Protein AF-A0A8J8FDT0-F1 (afdb_monomer_lite)

Organism: NCBI:txid2656915

Structure (mmCIF, N/CA/C/O backbone):
data_AF-A0A8J8FDT0-F1
#
_entry.id   AF-A0A8J8FDT0-F1
#
loop_
_atom_site.group_PDB
_atom_site.id
_atom_site.type_symbol
_atom_site.label_atom_id
_atom_site.label_alt_id
_atom_site.label_comp_id
_atom_site.label_asym_id
_atom_site.label_entity_id
_atom_site.label_seq_id
_atom_site.pdbx_PDB_ins_code
_atom_site.Cartn_x
_atom_site.Cartn_y
_atom_site.Cartn_z
_atom_site.occupancy
_atom_site.B_iso_or_equiv
_atom_site.auth_seq_id
_atom_site.auth_comp_id
_atom_site.auth_asym_id
_atom_site.auth_atom_id
_atom_site.pdbx_PDB_model_num
ATOM 1 N N . MET A 1 1 ? 6.332 -11.126 -5.632 1.00 81.25 1 MET A N 1
ATOM 2 C CA . MET A 1 1 ? 5.268 -10.100 -5.698 1.00 81.25 1 MET A CA 1
ATOM 3 C C . MET A 1 1 ? 4.089 -10.721 -6.418 1.00 81.25 1 MET A C 1
ATOM 5 O O . MET A 1 1 ? 4.293 -11.260 -7.496 1.00 81.25 1 MET A O 1
ATOM 9 N N . ILE A 1 2 ? 2.903 -10.702 -5.819 1.00 90.00 2 ILE A N 1
ATOM 10 C CA . ILE A 1 2 ? 1.676 -11.235 -6.415 1.00 90.00 2 ILE A CA 1
ATOM 11 C C . ILE A 1 2 ? 0.928 -10.064 -7.049 1.00 90.00 2 ILE A C 1
ATOM 13 O O . ILE A 1 2 ? 0.747 -9.030 -6.409 1.00 90.00 2 ILE A O 1
ATOM 17 N N . ARG A 1 3 ? 0.505 -10.210 -8.305 1.00 90.44 3 ARG A N 1
ATOM 18 C CA . ARG A 1 3 ? -0.397 -9.262 -8.970 1.00 90.44 3 ARG A CA 1
ATOM 19 C C . ARG A 1 3 ? -1.792 -9.859 -8.984 1.00 90.44 3 ARG A C 1
ATOM 21 O O . ARG A 1 3 ? -1.945 -11.044 -9.265 1.00 90.44 3 ARG A O 1
ATOM 28 N N . TYR A 1 4 ? -2.795 -9.054 -8.665 1.00 90.00 4 TYR A N 1
ATOM 29 C CA . TYR A 1 4 ? -4.174 -9.516 -8.721 1.00 90.00 4 TYR A CA 1
ATOM 30 C C . TYR A 1 4 ? -4.710 -9.382 -10.143 1.00 90.00 4 TYR A C 1
ATOM 32 O O . TYR A 1 4 ? -4.477 -8.370 -10.798 1.00 90.00 4 TYR A O 1
ATOM 40 N N . ALA A 1 5 ? -5.446 -10.395 -10.606 1.00 88.50 5 ALA A N 1
ATOM 41 C CA . ALA A 1 5 ? -6.131 -10.341 -11.898 1.00 88.50 5 ALA A CA 1
ATOM 42 C C . ALA A 1 5 ? -7.210 -9.246 -11.918 1.00 88.50 5 ALA A C 1
ATOM 44 O O . ALA A 1 5 ? -7.423 -8.597 -12.937 1.00 88.50 5 ALA A O 1
ATOM 45 N N . GLN A 1 6 ? -7.857 -9.018 -10.772 1.00 89.31 6 GLN A N 1
ATOM 46 C CA . GLN A 1 6 ? -8.798 -7.927 -10.554 1.00 89.31 6 GLN A CA 1
ATOM 47 C C . GLN A 1 6 ? -8.406 -7.149 -9.294 1.00 89.31 6 GLN A C 1
ATOM 49 O O . GLN A 1 6 ? -8.068 -7.771 -8.279 1.00 89.31 6 GLN A O 1
ATOM 54 N N . PRO A 1 7 ? -8.450 -5.805 -9.320 1.00 92.06 7 PRO A N 1
ATOM 55 C CA . PRO A 1 7 ? -8.183 -5.013 -8.132 1.00 92.06 7 PRO A CA 1
ATOM 56 C C . PRO A 1 7 ? -9.158 -5.349 -7.002 1.00 92.06 7 PRO A C 1
ATOM 58 O O . PRO A 1 7 ? -10.333 -5.623 -7.233 1.00 92.06 7 PRO A O 1
ATOM 61 N N . ARG A 1 8 ? -8.674 -5.284 -5.763 1.00 93.25 8 ARG A N 1
ATOM 62 C CA . ARG A 1 8 ? -9.471 -5.491 -4.544 1.00 93.25 8 ARG A CA 1
ATOM 63 C C . ARG A 1 8 ? -9.593 -4.179 -3.783 1.00 93.25 8 ARG A C 1
ATOM 65 O O . ARG A 1 8 ? -8.687 -3.355 -3.855 1.00 93.25 8 ARG A O 1
ATOM 72 N N . LYS A 1 9 ? -10.671 -3.981 -3.022 1.00 95.19 9 LYS A N 1
ATOM 73 C CA . LYS A 1 9 ? -10.798 -2.837 -2.104 1.00 95.19 9 LYS A CA 1
ATOM 74 C C . LYS A 1 9 ? -10.629 -3.298 -0.665 1.00 95.19 9 LYS A C 1
ATOM 76 O O . LYS A 1 9 ? -11.294 -4.235 -0.235 1.00 95.19 9 LYS A O 1
ATOM 81 N N . GLY A 1 10 ? -9.750 -2.643 0.081 1.00 95.44 10 GLY A N 1
ATOM 82 C CA . GLY A 1 10 ? -9.558 -2.872 1.513 1.00 95.44 10 GLY A CA 1
ATOM 83 C C . GLY A 1 10 ? -9.780 -1.588 2.297 1.00 95.44 10 GLY A C 1
ATOM 84 O O . GLY A 1 10 ? -9.512 -0.503 1.790 1.00 95.44 10 GLY A O 1
ATOM 85 N N . LEU A 1 11 ? -10.278 -1.711 3.522 1.00 97.44 11 LEU A N 1
ATOM 86 C CA . LEU A 1 11 ? -10.379 -0.617 4.478 1.00 97.44 11 LEU A CA 1
ATOM 87 C C . LEU A 1 11 ? -9.152 -0.647 5.389 1.00 97.44 11 LEU A C 1
ATOM 89 O O . LEU A 1 11 ? -8.877 -1.672 6.019 1.00 97.44 11 LEU A O 1
ATOM 93 N N . PHE A 1 12 ? -8.423 0.460 5.449 1.00 97.50 12 PHE A N 1
ATOM 94 C CA . PHE A 1 12 ? -7.142 0.572 6.138 1.00 97.50 12 PHE A CA 1
ATOM 95 C C . PHE A 1 12 ? -7.190 1.615 7.234 1.00 97.50 12 PHE A C 1
ATOM 97 O O . PHE A 1 12 ? -7.805 2.657 7.049 1.00 97.50 12 PHE A O 1
ATOM 104 N N . ASN A 1 13 ? -6.491 1.365 8.338 1.00 96.81 13 ASN A N 1
ATOM 105 C CA . ASN A 1 13 ? -6.300 2.352 9.389 1.00 96.81 13 ASN A CA 1
ATOM 106 C C . ASN A 1 13 ? -4.985 3.109 9.146 1.00 96.81 13 ASN A C 1
ATOM 108 O O . ASN A 1 13 ? -3.898 2.552 9.331 1.00 96.81 13 ASN A O 1
ATOM 112 N N . LEU A 1 14 ? -5.083 4.350 8.672 1.00 95.44 14 LEU A N 1
ATOM 113 C CA . LEU A 1 14 ? -3.949 5.181 8.267 1.00 95.44 14 LEU A CA 1
ATOM 114 C C . LEU A 1 14 ? -3.790 6.361 9.215 1.00 95.44 14 LEU A C 1
ATOM 116 O O . LEU A 1 14 ? -4.778 6.916 9.687 1.00 95.44 14 LEU A O 1
ATOM 120 N N . ASN A 1 15 ? -2.547 6.768 9.457 1.00 94.62 15 ASN A N 1
ATOM 121 C CA . ASN A 1 15 ? -2.286 8.007 10.176 1.00 94.62 15 ASN A CA 1
ATOM 122 C C . ASN A 1 15 ? -2.704 9.199 9.299 1.00 94.62 15 ASN A C 1
ATOM 124 O O . ASN A 1 15 ? -2.453 9.203 8.092 1.00 94.62 15 ASN A O 1
ATOM 128 N N . THR A 1 16 ? -3.338 10.193 9.906 1.00 92.69 16 THR A N 1
ATOM 129 C CA . THR A 1 16 ? -3.534 11.515 9.315 1.00 92.69 16 THR A CA 1
ATOM 130 C C . THR A 1 16 ? -2.270 12.358 9.499 1.00 92.69 16 THR A C 1
ATOM 132 O O . THR A 1 16 ? -1.292 11.920 10.108 1.00 92.69 16 THR A O 1
ATOM 135 N N . GLU A 1 17 ? -2.293 13.585 8.982 1.00 94.50 17 GLU A N 1
ATOM 136 C CA . GLU A 1 17 ? -1.240 14.581 9.221 1.00 94.50 17 GLU A CA 1
ATOM 137 C C . GLU A 1 17 ? -1.376 15.260 10.599 1.00 94.50 17 GLU A C 1
ATOM 139 O O . GLU A 1 17 ? -0.588 16.137 10.944 1.00 94.50 17 GLU A O 1
ATOM 144 N N . GLU A 1 18 ? -2.352 14.846 11.413 1.00 95.56 1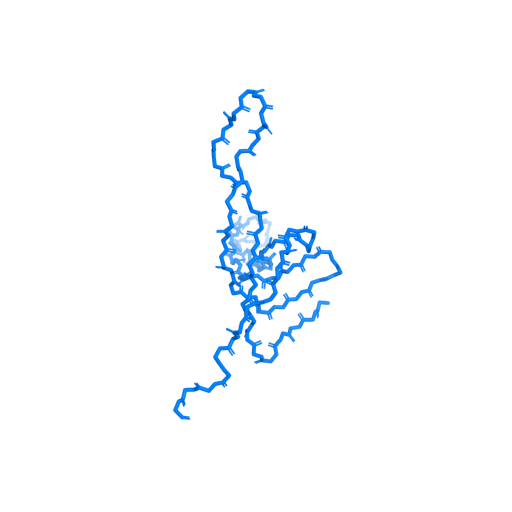8 GLU A N 1
ATOM 145 C CA . GLU A 1 18 ? -2.629 15.431 12.721 1.00 95.56 18 GLU A CA 1
ATOM 146 C C . GLU A 1 18 ? -2.024 14.594 13.854 1.00 95.56 18 GLU A C 1
ATOM 148 O O . GLU A 1 18 ? -2.157 13.365 13.909 1.00 95.56 18 GLU A O 1
ATOM 153 N N . TYR A 1 19 ? -1.400 15.280 14.812 1.00 94.62 19 TYR A N 1
ATOM 154 C CA . TYR A 1 19 ? -0.837 14.676 16.014 1.00 94.62 19 TYR A CA 1
ATOM 155 C C . TYR A 1 19 ? -1.563 15.180 17.263 1.00 94.62 19 TYR A C 1
ATOM 157 O O . TYR A 1 19 ? -1.585 16.378 17.543 1.00 94.62 19 TYR A O 1
ATOM 165 N N . HIS A 1 20 ? -2.125 14.260 18.048 1.00 94.50 20 HIS A N 1
ATOM 166 C CA . HIS A 1 20 ? -2.799 14.569 19.304 1.00 94.50 20 HIS A CA 1
ATOM 167 C C . HIS A 1 20 ? -1.924 14.170 20.511 1.00 94.50 20 HIS A C 1
ATOM 169 O O . HIS A 1 20 ? -1.624 12.985 20.670 1.00 94.50 20 HIS A O 1
ATOM 175 N N . PRO A 1 21 ? -1.582 15.082 21.445 1.00 94.00 21 PRO A N 1
ATOM 176 C CA . PRO A 1 21 ? -0.612 14.819 22.520 1.00 94.00 21 PRO A CA 1
ATOM 177 C C . PRO A 1 21 ? -0.903 13.605 23.417 1.00 94.00 21 PRO A C 1
ATOM 179 O O . PRO A 1 21 ? 0.025 12.996 23.937 1.00 94.00 21 PRO A O 1
ATOM 182 N N . LYS A 1 22 ? -2.180 13.240 23.606 1.00 93.69 22 LYS A N 1
ATOM 183 C CA . LYS A 1 22 ? -2.584 12.093 24.449 1.00 93.69 22 LYS A CA 1
ATOM 184 C C . LYS A 1 22 ? -2.751 10.768 23.698 1.00 93.69 22 LYS A C 1
ATOM 186 O O . LYS A 1 22 ? -2.826 9.728 24.337 1.00 93.69 22 LYS A O 1
ATOM 191 N N . ILE A 1 23 ? -2.899 10.812 22.374 1.00 90.25 23 ILE A N 1
ATOM 192 C CA . ILE A 1 23 ? -3.320 9.658 21.552 1.00 90.25 23 ILE A CA 1
ATOM 193 C C . ILE A 1 23 ? -2.230 9.296 20.527 1.00 90.25 23 ILE A C 1
ATOM 195 O O . ILE A 1 23 ? -2.147 8.155 20.081 1.00 90.25 23 ILE A O 1
ATOM 199 N N . GLY A 1 24 ? -1.349 10.243 20.199 1.00 93.69 24 GLY A N 1
ATOM 200 C CA . GLY A 1 24 ? -0.357 10.133 19.140 1.00 93.69 24 GLY A CA 1
ATOM 201 C C . GLY A 1 24 ? -0.918 10.596 17.797 1.00 93.69 24 GLY A C 1
ATOM 202 O O . GLY A 1 24 ? -1.785 11.469 17.738 1.00 93.69 24 GLY A O 1
ATOM 203 N N . TRP A 1 25 ? -0.415 10.009 16.711 1.00 94.69 25 TRP A N 1
ATOM 204 C CA . TRP A 1 25 ? -0.929 10.253 15.363 1.00 94.69 25 TRP A CA 1
ATOM 205 C C . TRP A 1 25 ? -2.400 9.863 15.276 1.00 94.69 25 TRP A C 1
ATOM 207 O O . TRP A 1 25 ? -2.756 8.712 15.543 1.00 94.69 25 TRP A O 1
ATOM 217 N N . VAL A 1 26 ? -3.243 10.819 14.893 1.00 94.25 26 VAL A N 1
ATOM 218 C CA . VAL A 1 26 ? -4.667 10.562 14.695 1.00 94.25 26 VAL A CA 1
ATOM 219 C C . VAL A 1 26 ? -4.810 9.585 13.533 1.00 94.25 26 VAL A C 1
ATOM 221 O O . VAL A 1 26 ? -4.107 9.679 12.529 1.00 94.25 26 VAL A O 1
ATOM 224 N N . GLN A 1 27 ? -5.683 8.594 13.687 1.00 94.31 27 GLN A N 1
ATOM 225 C CA . GLN A 1 27 ? -5.908 7.577 12.668 1.00 94.31 27 GLN A CA 1
ATOM 226 C C . GLN A 1 27 ? -7.279 7.752 12.031 1.00 94.31 27 GLN A C 1
ATOM 228 O O . GLN A 1 27 ? -8.261 8.035 12.716 1.00 94.31 27 GLN A O 1
ATOM 233 N N . LYS A 1 28 ? -7.343 7.545 10.717 1.00 95.69 28 LYS A N 1
ATOM 234 C CA . LYS A 1 28 ? -8.585 7.490 9.949 1.00 95.69 28 LYS A CA 1
ATOM 235 C C . LYS A 1 28 ? -8.681 6.173 9.193 1.00 95.69 28 LYS A C 1
ATOM 237 O O . LYS A 1 28 ? -7.677 5.626 8.731 1.00 95.69 28 LYS A O 1
ATOM 242 N N . GLN A 1 29 ? -9.909 5.690 9.029 1.00 97.00 29 GLN A N 1
ATOM 243 C CA . GLN A 1 29 ? -10.175 4.565 8.145 1.00 97.00 29 GLN A CA 1
ATOM 244 C C . GLN A 1 29 ? -10.348 5.061 6.711 1.00 97.00 29 GLN A C 1
ATOM 246 O O . GLN A 1 29 ? -11.188 5.916 6.444 1.00 97.00 29 GLN A O 1
ATOM 251 N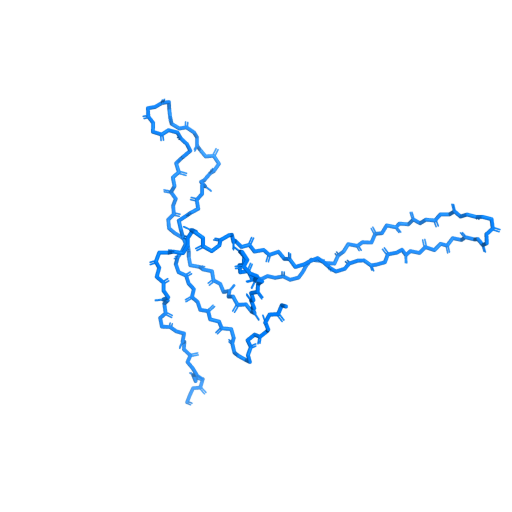 N . GLU A 1 30 ? -9.563 4.514 5.790 1.00 96.12 30 GLU A N 1
ATOM 252 C CA . GLU A 1 30 ? -9.591 4.883 4.378 1.00 96.12 30 GLU A CA 1
ATOM 253 C C . GLU A 1 30 ? -9.697 3.638 3.497 1.00 96.12 30 GLU A C 1
ATOM 255 O O . GLU A 1 30 ? -9.028 2.627 3.724 1.00 96.12 30 GLU A O 1
ATOM 260 N N . ALA A 1 31 ? -10.578 3.693 2.498 1.00 96.25 31 ALA A N 1
ATOM 261 C CA . ALA A 1 31 ? -10.756 2.612 1.542 1.00 96.25 31 ALA A CA 1
ATOM 262 C C . ALA A 1 31 ? -9.756 2.763 0.391 1.00 96.25 31 ALA A C 1
ATOM 264 O O . ALA A 1 31 ? -9.791 3.751 -0.338 1.00 96.25 31 ALA A O 1
ATOM 265 N N . LEU A 1 32 ? -8.905 1.759 0.190 1.00 95.31 32 LEU A N 1
ATOM 266 C CA . LEU A 1 32 ? -7.890 1.756 -0.859 1.00 95.31 32 LEU A CA 1
ATOM 267 C C . LEU A 1 32 ? -8.115 0.624 -1.855 1.00 95.31 32 LEU A C 1
ATOM 269 O O . LEU A 1 32 ? -8.493 -0.491 -1.486 1.00 95.31 32 LEU A O 1
ATOM 273 N N . VAL A 1 33 ? -7.830 0.917 -3.123 1.00 95.38 33 VAL A N 1
ATOM 274 C CA . VAL A 1 33 ? -7.756 -0.077 -4.196 1.00 95.38 33 VAL A CA 1
ATOM 275 C C . VAL A 1 33 ? -6.364 -0.708 -4.194 1.00 95.38 33 VAL A C 1
ATOM 277 O O . VAL A 1 33 ? -5.352 -0.023 -4.051 1.00 95.38 33 VAL A O 1
ATOM 280 N N . ILE A 1 34 ? -6.319 -2.026 -4.343 1.00 95.31 34 ILE A N 1
ATOM 281 C CA . ILE A 1 34 ? -5.114 -2.843 -4.263 1.00 95.31 34 ILE A CA 1
ATOM 282 C C . ILE A 1 34 ? -5.006 -3.675 -5.530 1.00 95.31 34 ILE A C 1
ATOM 284 O O . ILE A 1 34 ? -5.919 -4.427 -5.865 1.00 95.31 34 ILE A O 1
ATOM 288 N N . ILE A 1 35 ? -3.869 -3.558 -6.204 1.00 95.56 35 ILE A N 1
ATOM 289 C CA . ILE A 1 35 ? -3.569 -4.210 -7.485 1.00 95.56 35 ILE A CA 1
ATOM 290 C C . ILE A 1 35 ? -2.578 -5.376 -7.337 1.00 95.56 35 ILE A C 1
ATOM 292 O O . ILE A 1 35 ? -2.323 -6.119 -8.283 1.00 95.56 35 ILE A O 1
ATOM 296 N N . GLY A 1 36 ? -2.011 -5.555 -6.145 1.00 95.19 36 GLY A N 1
ATOM 297 C CA . GLY A 1 36 ? -1.108 -6.654 -5.835 1.00 95.19 36 GLY A CA 1
ATOM 298 C C . GLY A 1 36 ? -0.583 -6.587 -4.408 1.00 95.19 36 GLY A C 1
ATOM 299 O O . GLY A 1 36 ? -1.006 -5.750 -3.609 1.00 95.19 36 GLY A O 1
ATOM 300 N N . GLU A 1 37 ? 0.355 -7.467 -4.086 1.00 95.75 37 GLU A N 1
ATOM 301 C CA . GLU A 1 37 ? 0.991 -7.517 -2.776 1.00 95.75 37 GLU A CA 1
ATOM 302 C C . GLU A 1 37 ? 2.403 -8.115 -2.809 1.00 95.75 37 GLU A C 1
ATOM 304 O O . GLU A 1 37 ? 2.785 -8.913 -3.672 1.00 95.75 37 GLU A O 1
ATOM 309 N N . THR A 1 38 ? 3.200 -7.725 -1.825 1.00 94.00 38 THR A N 1
ATOM 310 C CA . THR A 1 38 ? 4.454 -8.373 -1.445 1.00 94.00 38 THR A CA 1
ATOM 311 C C . THR A 1 38 ? 4.227 -9.208 -0.182 1.00 94.00 38 THR A C 1
ATOM 313 O O . THR A 1 38 ? 3.088 -9.399 0.251 1.00 94.00 38 THR A O 1
ATOM 316 N N . ALA A 1 39 ? 5.295 -9.727 0.428 1.00 94.12 39 ALA A N 1
ATOM 317 C CA . ALA A 1 39 ? 5.183 -10.418 1.711 1.00 94.12 39 ALA A CA 1
ATOM 318 C C . ALA A 1 39 ? 4.589 -9.498 2.799 1.00 94.12 39 ALA A C 1
ATOM 320 O O . ALA A 1 39 ? 3.682 -9.910 3.518 1.00 94.12 39 ALA A O 1
ATOM 321 N N . CYS A 1 40 ? 5.025 -8.234 2.851 1.00 94.75 40 CYS A N 1
ATOM 322 C CA . CYS A 1 40 ? 4.726 -7.326 3.965 1.00 94.75 40 CYS A CA 1
ATOM 323 C C . CYS A 1 40 ? 3.753 -6.191 3.616 1.00 94.75 40 CYS A C 1
ATOM 325 O O . CYS A 1 40 ? 3.148 -5.610 4.516 1.00 94.75 40 CYS A O 1
ATOM 327 N N . SER A 1 41 ? 3.563 -5.875 2.332 1.00 95.94 41 SER A N 1
ATOM 328 C CA . SER A 1 41 ? 2.787 -4.699 1.916 1.00 95.94 41 SER A CA 1
ATOM 329 C C . SER A 1 41 ? 1.833 -5.003 0.772 1.00 95.94 41 SER A C 1
ATOM 331 O O . SER A 1 41 ? 2.092 -5.858 -0.071 1.00 95.94 41 SER A O 1
ATOM 333 N N . TYR A 1 42 ? 0.737 -4.260 0.720 1.00 97.25 42 TYR A N 1
ATOM 334 C CA . TYR A 1 42 ? -0.116 -4.157 -0.452 1.00 97.25 42 TYR A CA 1
ATOM 335 C C . TYR A 1 42 ? 0.470 -3.158 -1.447 1.00 97.25 42 TYR A C 1
ATOM 337 O O . TYR A 1 42 ? 1.170 -2.219 -1.072 1.00 97.25 42 TYR A O 1
ATOM 345 N N . THR A 1 43 ? 0.164 -3.349 -2.723 1.00 96.38 43 THR A N 1
ATOM 346 C CA . THR A 1 43 ? 0.487 -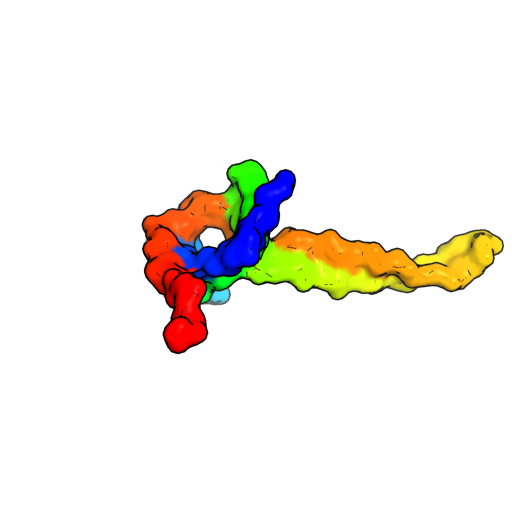2.413 -3.800 1.00 96.38 43 THR A CA 1
ATOM 347 C C . THR A 1 43 ? -0.800 -1.753 -4.266 1.00 96.38 43 THR A C 1
ATOM 349 O O . THR A 1 43 ? -1.717 -2.437 -4.716 1.00 96.38 43 THR A O 1
ATOM 352 N N . CYS A 1 44 ? -0.863 -0.428 -4.167 1.00 94.88 44 CYS A N 1
ATOM 353 C CA . CYS A 1 44 ? -2.014 0.378 -4.576 1.00 94.88 44 CYS A CA 1
ATOM 354 C C . CYS A 1 44 ? -1.777 1.060 -5.926 1.00 94.88 44 CYS A C 1
ATOM 356 O O . CYS A 1 44 ? -2.704 1.207 -6.715 1.00 94.88 44 CYS A O 1
ATOM 358 N N . ARG A 1 45 ? -0.531 1.460 -6.204 1.00 93.38 45 ARG A N 1
ATOM 359 C CA . ARG A 1 45 ? -0.136 2.113 -7.457 1.00 93.38 45 ARG A CA 1
ATOM 360 C C . ARG A 1 45 ? 1.335 1.865 -7.773 1.00 93.38 45 ARG A C 1
ATOM 362 O O . ARG A 1 45 ? 2.113 1.519 -6.886 1.00 93.38 45 ARG A O 1
ATOM 369 N N . TYR A 1 46 ? 1.711 2.098 -9.023 1.00 92.81 46 TYR A N 1
ATOM 370 C CA . TYR A 1 46 ? 3.106 2.190 -9.439 1.00 92.81 46 TYR A CA 1
ATOM 371 C C . TYR A 1 46 ? 3.448 3.653 -9.693 1.00 92.81 46 TYR A C 1
ATOM 373 O O . TYR A 1 46 ? 2.682 4.364 -10.341 1.00 92.81 46 TYR A O 1
ATOM 381 N N . LEU A 1 47 ? 4.572 4.104 -9.151 1.00 93.69 47 LEU A N 1
ATOM 382 C CA . LEU A 1 47 ? 5.105 5.436 -9.385 1.00 93.69 47 LEU A CA 1
ATOM 383 C C . LEU A 1 47 ? 6.337 5.306 -10.271 1.00 93.69 47 LEU A C 1
ATOM 385 O O . LEU A 1 47 ? 7.267 4.580 -9.925 1.00 93.69 47 LEU A O 1
ATOM 389 N N . THR A 1 48 ? 6.322 5.998 -11.403 1.00 94.19 48 THR A N 1
ATOM 390 C CA . THR A 1 48 ? 7.474 6.059 -12.301 1.00 94.19 48 THR A CA 1
ATOM 391 C C . THR A 1 48 ? 8.234 7.338 -12.005 1.00 94.19 48 THR A C 1
ATOM 393 O O . THR A 1 48 ? 7.639 8.413 -11.966 1.00 94.19 48 THR A O 1
ATOM 396 N N . SER A 1 49 ? 9.532 7.217 -11.774 1.00 93.50 49 SER A N 1
ATOM 397 C CA . SER A 1 49 ? 10.443 8.339 -11.571 1.00 93.50 49 SER A CA 1
ATOM 398 C C . SER A 1 49 ? 11.549 8.268 -12.604 1.00 93.50 49 SER A C 1
ATOM 400 O O . SER A 1 49 ? 11.988 7.169 -12.953 1.00 93.50 49 SER A O 1
ATOM 402 N N . SER A 1 50 ? 12.027 9.422 -13.048 1.00 94.31 50 SER A N 1
ATOM 403 C CA . SER A 1 50 ? 13.197 9.495 -13.904 1.00 94.31 50 SER A CA 1
ATOM 404 C C . SER A 1 50 ? 14.312 10.311 -13.267 1.00 94.31 50 SER A C 1
ATOM 406 O O . SER A 1 50 ? 14.064 11.274 -12.539 1.00 94.31 50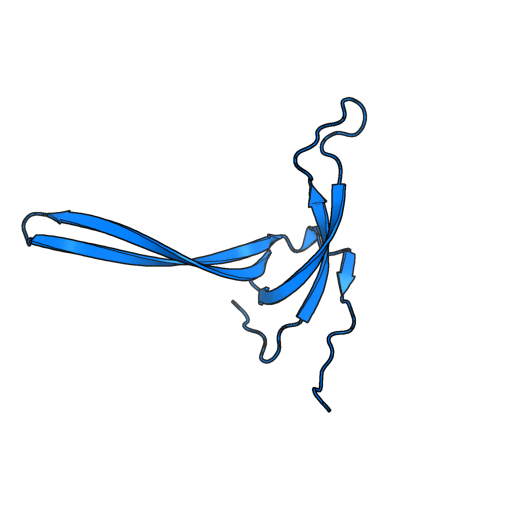 SER A O 1
ATOM 408 N N . ILE A 1 51 ? 15.548 9.866 -13.486 1.00 91.06 51 ILE A N 1
ATOM 409 C CA . ILE A 1 51 ? 16.753 10.528 -12.996 1.00 91.06 51 ILE A CA 1
ATOM 410 C C . ILE A 1 51 ? 17.669 10.753 -14.200 1.00 91.06 51 ILE A C 1
ATOM 412 O O . ILE A 1 51 ? 18.133 9.775 -14.795 1.00 91.06 51 ILE A O 1
ATOM 416 N N . PRO A 1 52 ? 17.931 12.013 -14.585 1.00 91.44 52 PRO A N 1
ATOM 417 C CA . PRO A 1 52 ? 18.918 12.300 -15.609 1.00 91.44 52 PRO A CA 1
ATOM 418 C C . PRO A 1 52 ? 20.315 11.975 -15.074 1.00 91.44 52 PRO A C 1
ATOM 420 O O . PRO A 1 52 ? 20.655 12.308 -13.939 1.00 91.44 52 PRO A O 1
ATOM 423 N N . TYR A 1 53 ? 21.124 11.342 -15.911 1.00 92.00 53 TYR A N 1
ATOM 424 C CA . TYR A 1 53 ? 22.489 10.946 -15.605 1.00 92.00 53 TYR A CA 1
ATOM 425 C C . TYR A 1 53 ? 23.426 11.381 -16.733 1.00 92.00 53 TYR A C 1
ATOM 427 O O . TYR A 1 53 ? 23.025 11.460 -17.898 1.00 92.00 53 TYR A O 1
ATOM 435 N N . TRP A 1 54 ? 24.668 11.695 -16.377 1.00 93.19 54 TRP A N 1
ATOM 436 C CA . TRP A 1 54 ? 25.714 12.044 -17.329 1.00 93.19 54 TRP A CA 1
ATOM 437 C C . TRP A 1 54 ? 27.028 11.392 -16.898 1.00 93.19 54 TRP A C 1
ATOM 439 O O . TRP A 1 54 ? 27.474 11.592 -15.768 1.00 93.19 54 TRP A O 1
ATOM 449 N N . ASP A 1 55 ? 27.625 10.625 -17.807 1.00 91.06 55 ASP A N 1
ATOM 450 C CA . ASP A 1 55 ? 28.962 10.047 -17.695 1.00 91.06 55 ASP A CA 1
ATOM 451 C C . ASP A 1 55 ? 29.801 10.276 -18.973 1.00 91.06 55 ASP A C 1
ATOM 453 O O . ASP A 1 55 ? 29.445 11.063 -19.855 1.00 91.06 55 ASP A O 1
ATOM 457 N N . GLU A 1 56 ? 30.939 9.586 -19.072 1.00 93.44 56 GLU A N 1
ATOM 458 C CA . GLU A 1 56 ? 31.860 9.640 -20.215 1.00 93.44 56 GLU A CA 1
ATOM 459 C C . GLU A 1 56 ? 31.237 9.158 -21.540 1.00 93.44 56 GLU A C 1
ATOM 461 O O . GLU A 1 56 ? 31.753 9.486 -22.609 1.00 93.44 56 GLU A O 1
ATOM 466 N N . TYR A 1 57 ? 30.123 8.419 -21.497 1.00 88.62 57 TYR A N 1
ATOM 467 C CA . TYR A 1 57 ? 29.440 7.882 -22.676 1.00 88.62 57 TYR A CA 1
ATOM 468 C C . TYR A 1 57 ? 28.310 8.789 -23.179 1.00 88.62 57 TYR A C 1
ATOM 470 O O . TYR A 1 57 ? 27.887 8.667 -24.331 1.00 88.62 57 TYR A O 1
ATOM 478 N N . GLY A 1 58 ? 27.859 9.746 -22.363 1.00 91.88 58 GLY A N 1
ATOM 479 C CA . GLY A 1 58 ? 26.906 10.773 -22.766 1.00 91.88 58 GLY A CA 1
ATOM 480 C C . GLY A 1 58 ? 25.795 11.009 -21.751 1.00 91.88 58 GLY A C 1
ATOM 481 O O . GLY A 1 58 ? 25.918 10.728 -20.559 1.00 91.88 58 GLY A O 1
ATOM 482 N N . ARG A 1 59 ? 24.695 11.596 -22.230 1.00 90.94 59 ARG A N 1
ATOM 483 C CA . ARG A 1 59 ? 23.541 11.949 -21.401 1.00 90.94 59 ARG A CA 1
ATOM 484 C C . ARG A 1 59 ? 22.452 10.896 -21.542 1.00 90.94 59 ARG A C 1
ATOM 486 O O . ARG A 1 59 ? 21.981 10.638 -22.647 1.00 90.94 59 ARG A O 1
ATOM 493 N N . TYR A 1 60 ? 22.005 10.372 -20.410 1.00 91.69 60 TYR A N 1
ATOM 494 C CA . TYR A 1 60 ? 20.982 9.336 -20.339 1.00 91.69 60 TYR A CA 1
ATOM 495 C C . TYR A 1 60 ? 19.926 9.685 -19.293 1.00 91.69 60 TYR A C 1
ATOM 497 O O . TYR A 1 60 ? 20.121 10.557 -18.445 1.00 91.69 60 TYR A O 1
ATOM 505 N N . GLU A 1 61 ? 18.797 8.989 -19.345 1.00 93.19 61 GLU A N 1
ATOM 506 C CA . GLU A 1 61 ? 17.726 9.108 -18.362 1.00 93.19 61 GLU A CA 1
ATOM 507 C C . GLU A 1 61 ? 17.376 7.715 -17.836 1.00 93.19 61 GLU A C 1
ATOM 509 O O . GLU A 1 61 ? 16.978 6.822 -18.586 1.00 93.19 61 GLU A O 1
ATOM 514 N N . ALA A 1 62 ? 17.570 7.508 -16.535 1.00 90.50 62 ALA A N 1
ATOM 515 C CA . ALA A 1 62 ? 17.206 6.265 -15.879 1.00 90.50 62 ALA A CA 1
ATOM 516 C C . ALA A 1 62 ? 15.740 6.339 -15.446 1.00 90.50 62 ALA A C 1
ATOM 518 O O . ALA A 1 62 ? 15.382 7.172 -14.614 1.00 90.50 62 ALA A O 1
ATOM 519 N N . HIS A 1 63 ? 14.901 5.449 -15.977 1.00 93.00 63 HIS A N 1
ATOM 520 C CA . HIS A 1 63 ? 13.501 5.321 -15.574 1.00 93.00 63 HIS A CA 1
ATOM 521 C C . HIS A 1 63 ? 13.340 4.160 -14.593 1.00 93.00 63 HIS A C 1
ATOM 523 O O . HIS A 1 63 ? 13.640 3.011 -14.913 1.00 93.00 63 HIS A O 1
ATOM 529 N N . ALA A 1 64 ? 12.828 4.452 -13.401 1.00 91.81 64 ALA A N 1
ATOM 530 C CA . ALA A 1 64 ? 12.535 3.459 -12.376 1.00 91.81 64 ALA A CA 1
ATOM 531 C C . ALA A 1 64 ? 11.032 3.420 -12.093 1.00 91.81 64 ALA A C 1
ATOM 533 O O . ALA A 1 64 ? 10.373 4.456 -12.034 1.00 91.81 64 ALA A O 1
ATOM 534 N N . THR A 1 65 ? 10.489 2.217 -11.900 1.00 92.19 65 THR A N 1
ATOM 535 C CA . THR A 1 65 ? 9.092 2.013 -11.492 1.00 92.19 65 THR A CA 1
ATOM 536 C C . THR A 1 65 ? 9.050 1.423 -10.090 1.00 92.19 65 THR A C 1
ATOM 538 O O . THR A 1 65 ? 9.488 0.294 -9.870 1.00 92.19 65 THR A O 1
ATOM 541 N N . THR A 1 66 ? 8.470 2.163 -9.149 1.00 91.25 66 THR A N 1
ATOM 542 C CA . THR A 1 66 ? 8.372 1.778 -7.739 1.00 91.25 66 THR A CA 1
ATOM 543 C C . THR A 1 66 ? 6.936 1.418 -7.384 1.00 91.25 66 THR A C 1
ATOM 545 O O . THR A 1 66 ? 6.003 2.187 -7.619 1.00 91.25 66 THR A O 1
ATOM 548 N N . ALA A 1 67 ? 6.740 0.242 -6.791 1.00 92.31 67 ALA A N 1
ATOM 549 C CA . ALA A 1 67 ? 5.451 -0.169 -6.247 1.00 92.31 67 ALA A CA 1
ATOM 550 C C . ALA A 1 67 ? 5.185 0.554 -4.917 1.00 92.31 67 ALA A C 1
ATOM 552 O O . ALA A 1 67 ? 5.973 0.439 -3.980 1.00 92.31 67 ALA A O 1
ATOM 553 N N . VAL A 1 68 ? 4.063 1.268 -4.820 1.00 94.25 68 VAL A N 1
ATOM 554 C CA . VAL A 1 68 ? 3.675 2.040 -3.631 1.00 94.25 68 VAL A CA 1
ATOM 555 C C . VAL A 1 68 ? 2.361 1.505 -3.073 1.00 94.25 68 VAL A C 1
ATOM 557 O O . VAL A 1 68 ? 1.403 1.254 -3.809 1.00 94.25 68 VAL A O 1
ATOM 560 N N . GLY A 1 69 ? 2.294 1.357 -1.755 1.00 94.38 69 GLY A N 1
ATOM 561 C CA . GLY A 1 69 ? 1.075 0.987 -1.047 1.00 94.38 69 GLY A CA 1
ATOM 562 C C . GLY A 1 69 ? 1.305 0.857 0.454 1.00 94.38 69 GLY A C 1
ATOM 563 O O . GLY A 1 69 ? 2.269 1.403 0.988 1.00 94.38 69 GLY A O 1
ATOM 564 N N . VAL A 1 70 ? 0.394 0.169 1.138 1.00 96.06 70 VAL A N 1
ATOM 565 C CA . VAL A 1 70 ? 0.313 0.167 2.606 1.00 96.06 70 VAL A CA 1
ATOM 566 C C . VAL A 1 70 ? 0.800 -1.153 3.187 1.00 96.06 70 VAL A C 1
ATOM 568 O O . VAL A 1 70 ? 0.567 -2.215 2.614 1.00 96.06 70 VAL A O 1
ATOM 571 N N . HIS A 1 71 ? 1.432 -1.106 4.357 1.00 96.69 71 HIS A N 1
ATOM 572 C CA . HIS A 1 71 ? 1.797 -2.310 5.098 1.00 96.69 71 HIS A CA 1
ATOM 573 C C . HIS A 1 71 ? 0.557 -3.137 5.480 1.00 96.69 71 HIS A C 1
ATOM 575 O O . HIS A 1 71 ? -0.476 -2.581 5.868 1.00 96.69 71 HIS A O 1
ATOM 581 N N . LYS A 1 72 ? 0.661 -4.470 5.422 1.00 96.06 72 LYS A N 1
ATOM 582 C CA . LYS A 1 72 ? -0.477 -5.380 5.638 1.00 96.06 72 LYS A CA 1
ATOM 583 C C . LYS A 1 72 ? -1.105 -5.264 7.026 1.00 96.06 72 LYS A C 1
ATOM 585 O O . LYS A 1 72 ? -2.314 -5.416 7.151 1.00 96.06 72 LYS A O 1
ATOM 590 N N . SER A 1 73 ? -0.319 -4.906 8.044 1.00 96.56 73 SER A N 1
ATOM 591 C CA . SER A 1 73 ? -0.819 -4.690 9.414 1.00 96.56 73 SER A CA 1
ATOM 592 C C . SER A 1 73 ? -1.835 -3.550 9.547 1.00 96.56 73 SER A C 1
ATOM 594 O O . SER A 1 73 ? -2.471 -3.423 10.586 1.00 96.56 73 SER A O 1
ATOM 596 N N . ARG A 1 74 ? -1.982 -2.700 8.523 1.00 95.44 74 ARG A N 1
ATOM 597 C CA . ARG A 1 74 ? -2.953 -1.600 8.518 1.00 95.44 74 ARG A CA 1
ATOM 598 C C . ARG A 1 74 ? -4.326 -2.019 8.003 1.00 95.44 74 ARG A C 1
ATOM 600 O O . ARG A 1 74 ? -5.252 -1.218 8.088 1.00 95.44 74 ARG A O 1
ATOM 607 N N . LEU A 1 75 ? -4.468 -3.223 7.445 1.00 96.94 75 LEU A N 1
ATOM 608 C CA . LEU A 1 75 ? -5.748 -3.712 6.943 1.00 96.94 75 LEU A CA 1
ATOM 609 C C . LEU A 1 75 ? -6.702 -3.988 8.107 1.00 96.94 75 LEU A C 1
ATOM 611 O O . LEU A 1 75 ? -6.398 -4.782 8.991 1.00 96.94 75 LEU A O 1
ATOM 615 N N . VAL A 1 76 ? -7.881 -3.372 8.059 1.00 97.06 76 VAL A N 1
ATOM 616 C CA . VAL A 1 76 ? -8.983 -3.639 8.991 1.00 97.06 76 VAL A CA 1
ATOM 617 C C . VAL A 1 76 ? -9.871 -4.743 8.429 1.00 97.06 76 VAL A C 1
ATOM 619 O O . VAL A 1 76 ? -10.150 -5.731 9.101 1.00 97.06 76 VAL A O 1
ATOM 622 N N . LYS A 1 77 ? -10.322 -4.583 7.179 1.00 96.75 77 LYS A N 1
ATOM 623 C CA . LYS A 1 77 ? -11.155 -5.570 6.482 1.00 96.75 77 LYS A CA 1
ATOM 624 C C . LYS A 1 77 ? -11.119 -5.384 4.973 1.00 96.75 77 LYS A C 1
ATOM 626 O O . LYS A 1 77 ? -10.897 -4.282 4.475 1.00 96.75 77 LYS A O 1
ATOM 631 N N . TRP A 1 78 ? -11.412 -6.453 4.245 1.00 95.75 78 TRP A N 1
ATOM 632 C CA . TRP A 1 78 ? -11.722 -6.364 2.822 1.00 95.75 78 TRP A CA 1
ATOM 633 C C . TRP A 1 78 ? -13.134 -5.813 2.625 1.00 95.75 78 TRP A C 1
ATOM 635 O O . TRP A 1 78 ? -14.058 -6.182 3.348 1.00 95.75 78 TRP A O 1
ATOM 645 N N . LEU A 1 79 ? -13.290 -4.917 1.656 1.00 94.38 79 LEU A N 1
ATOM 646 C CA . LEU A 1 79 ? -14.590 -4.426 1.218 1.00 94.38 79 LEU A CA 1
ATOM 647 C C . LEU A 1 79 ? -15.077 -5.271 0.036 1.00 94.38 79 LEU A C 1
ATOM 649 O O . LEU A 1 79 ? -14.247 -5.779 -0.725 1.00 94.38 79 LEU A O 1
ATOM 653 N N . PRO A 1 80 ? 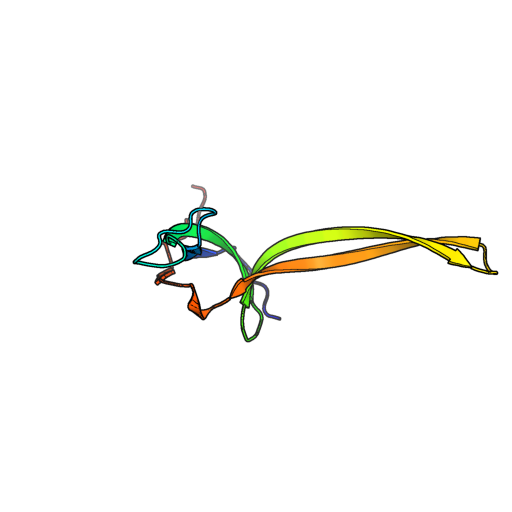-16.400 -5.405 -0.156 1.00 88.56 80 PRO A N 1
ATOM 654 C CA . PRO A 1 80 ? -16.940 -5.983 -1.375 1.00 88.56 80 PRO A CA 1
ATOM 655 C C . PRO A 1 80 ? -16.424 -5.182 -2.572 1.00 88.56 80 PRO A C 1
ATOM 657 O O . PRO A 1 80 ? -16.675 -3.981 -2.692 1.00 88.56 80 PRO A O 1
ATOM 660 N N . THR A 1 81 ? -15.655 -5.828 -3.439 1.00 72.25 81 THR A N 1
ATOM 661 C CA . THR A 1 81 ? -15.288 -5.248 -4.729 1.00 72.25 81 THR A CA 1
ATOM 662 C C . THR A 1 81 ? -16.375 -5.598 -5.722 1.00 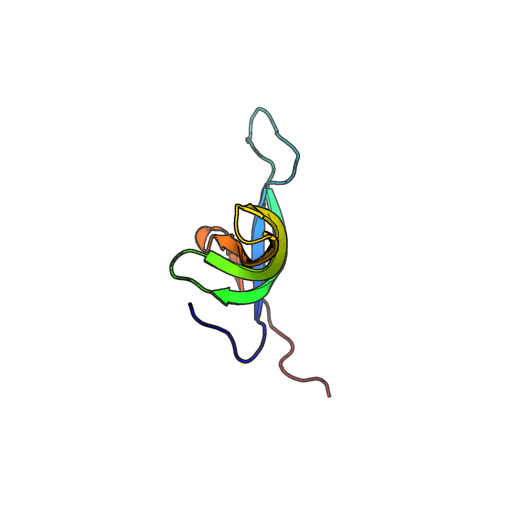72.25 81 THR A C 1
ATOM 664 O O . THR A 1 81 ? -16.744 -6.761 -5.827 1.00 72.25 81 THR A O 1
ATOM 667 N N . GLN A 1 82 ? -16.907 -4.603 -6.429 1.00 65.62 82 GLN A N 1
ATOM 668 C CA . GLN A 1 82 ? -17.867 -4.842 -7.499 1.00 65.62 82 GLN A CA 1
ATOM 669 C C . GLN A 1 82 ? -17.172 -5.644 -8.608 1.00 65.62 82 GLN A C 1
ATOM 671 O O . GLN A 1 82 ? -16.273 -5.135 -9.272 1.00 65.62 82 GLN A O 1
ATOM 676 N N . ILE A 1 83 ? -17.546 -6.920 -8.729 1.00 60.53 83 ILE A N 1
ATOM 677 C CA . ILE A 1 83 ? -16.906 -7.909 -9.613 1.00 60.53 83 ILE A CA 1
ATOM 678 C C . ILE A 1 83 ? -17.382 -7.740 -11.069 1.00 60.53 83 ILE A C 1
ATOM 680 O O . ILE A 1 83 ? -16.724 -8.209 -11.993 1.00 60.53 83 ILE A O 1
ATOM 684 N N . GLN A 1 84 ? -18.500 -7.037 -11.289 1.00 52.88 84 GLN A N 1
ATOM 685 C CA . GLN A 1 84 ? -19.142 -6.887 -12.595 1.00 52.88 84 GLN A CA 1
ATOM 686 C C . GLN A 1 84 ? -19.670 -5.464 -12.815 1.00 52.88 84 GLN A C 1
ATOM 688 O O . GLN A 1 84 ? -20.293 -4.851 -11.942 1.00 52.88 84 GLN A O 1
ATOM 693 N N . LEU A 1 85 ? -19.400 -4.949 -14.011 1.00 55.25 85 LEU A N 1
ATOM 694 C CA . LEU A 1 85 ? -20.152 -3.865 -14.620 1.00 55.25 85 LEU A CA 1
ATOM 695 C C . LEU A 1 85 ? -21.234 -4.541 -15.463 1.00 55.25 85 LEU A C 1
ATOM 697 O O . LEU A 1 85 ? -20.889 -5.095 -16.504 1.00 55.25 85 LEU A O 1
ATOM 701 N N . PHE A 1 86 ? -22.485 -4.437 -15.004 1.00 54.03 86 PHE A N 1
ATOM 702 C CA . PHE A 1 86 ? -23.700 -4.908 -15.685 1.00 54.03 86 PHE A CA 1
ATOM 703 C C . PHE A 1 86 ? -23.884 -6.433 -15.725 1.00 54.03 86 PHE A C 1
ATOM 705 O O . PHE A 1 86 ? -22.900 -7.174 -15.942 1.00 54.03 86 PHE A O 1
#

Secondary structure (DSSP, 8-state):
-EEEEEEEEEEEEEEEEEEETTTEEEEEEEEEEEEEE-SSBEE-EEEEEEEEEEETTEEEEEEEEEEE--BGGGEEEEEPP-----

Radius of gyration: 18.12 Å; chains: 1; bounding box: 56×27×47 Å

Sequence (86 aa):
MIRYAQPRKGLFNLNTEEYHPKIGWVQKQEALVIIGETACSYTCRYLTSSIPYWDEYGRYEAHATTAVGVHKSRLVKWLPTQIQLF

Foldseek 3Di:
DFFDPDKWKFWFWDFDPDADPVPGGDTDIDIAIFGTDDPFWTFRDKDWDWDWDQDPVGIDIDIDIDGDGGTPVGTPGTDDDPPDDD

pLDDT: mean 91.39, std 9.13, range [52.88, 97.5]